Protein AF-A0A6V7LQE8-F1 (afdb_monomer_lite)

Secondary structure (DSSP, 8-state):
-EEEEEEEETTTEEEEEEEE---HHHHHHHHHTSHHHHHTT-SEEEEEEETT-S-HHHHHHHHHHHHHHHHHH-TT-EEEEEEE-GGGS-HHHHHHHHHHHHHHHHHHHTTS-EEEEE--TTSGGG-

InterPro domains:
  IPR006762 Gtr1/RagA G protein [PF04670] (1-127)
  IPR006762 Gtr1/RagA G protein [PTHR11259] (1-127)
  IPR027417 P-loop containing nucleoside triphosphate hydrolase [G3DSA:3.40.50.300] (1-127)
  IPR027417 P-loop containing nucleoside triphosphate hydrolase [SSF52540] (6-125)

Radius of gyration: 15.18 Å; chains: 1; bounding box: 39×36×33 Å

Foldseek 3Di:
DWDWDWDDDPNPDTDTDTDQDPDPVSLVCCLPVCLQVPQAPAQEDEAEDELPDPPVVVSLVSVLSSLVSNCVHPVNHAYEYEHEPLVVPDPVCSVVSQVVVQVVVCVSNPPHGYDYFYDYPVDPRVD

Structure (mmCIF, N/CA/C/O backbone):
data_AF-A0A6V7LQE8-F1
#
_entry.id   AF-A0A6V7LQE8-F1
#
loop_
_atom_site.group_PDB
_atom_site.id
_atom_site.type_symbol
_atom_site.label_atom_id
_atom_site.label_alt_id
_atom_site.label_comp_id
_atom_site.label_asym_id
_atom_site.label_entity_id
_atom_site.label_seq_id
_atom_site.pdbx_PDB_ins_code
_atom_site.Cartn_x
_atom_site.Cartn_y
_atom_site.Cartn_z
_atom_site.occupancy
_atom_site.B_iso_or_equiv
_atom_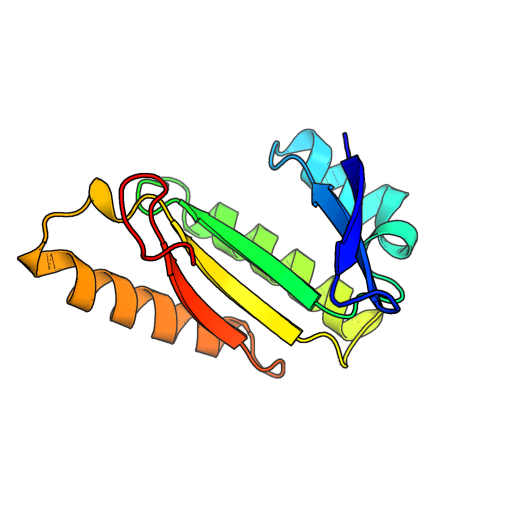site.auth_seq_id
_atom_site.auth_comp_id
_atom_site.auth_asym_id
_atom_site.auth_atom_id
_atom_site.pdbx_PDB_model_num
ATOM 1 N N . ASP A 1 1 ? 13.596 -9.424 5.097 1.00 61.34 1 ASP A N 1
ATOM 2 C CA . ASP A 1 1 ? 13.571 -10.766 4.497 1.00 61.34 1 ASP A CA 1
ATOM 3 C C . ASP A 1 1 ? 12.280 -10.827 3.705 1.00 61.34 1 ASP A C 1
ATOM 5 O O . ASP A 1 1 ? 11.298 -10.277 4.200 1.00 61.34 1 ASP A O 1
ATOM 9 N N . VAL A 1 2 ? 12.308 -11.335 2.474 1.00 74.94 2 VAL A N 1
ATOM 10 C CA . VAL A 1 2 ? 11.117 -11.385 1.609 1.00 74.94 2 VAL A CA 1
ATOM 11 C C . VAL A 1 2 ? 10.700 -12.839 1.492 1.00 74.94 2 VAL A C 1
ATOM 13 O O . VAL A 1 2 ? 11.460 -13.658 0.975 1.00 74.94 2 VAL A O 1
ATOM 16 N N . GLU A 1 3 ? 9.509 -13.166 1.982 1.00 80.88 3 GLU A N 1
ATOM 17 C CA . GLU A 1 3 ? 8.965 -14.512 1.844 1.00 80.88 3 GLU A CA 1
ATOM 18 C C . GLU A 1 3 ? 8.197 -14.622 0.522 1.00 80.88 3 GLU A C 1
ATOM 20 O O . GLU A 1 3 ? 7.341 -13.797 0.200 1.00 80.88 3 GLU A O 1
ATOM 25 N N . HIS A 1 4 ? 8.515 -15.650 -0.265 1.00 81.38 4 HIS A N 1
ATOM 26 C CA . HIS A 1 4 ? 7.880 -15.893 -1.556 1.00 81.38 4 HIS A CA 1
ATOM 27 C C . HIS A 1 4 ? 6.902 -17.059 -1.460 1.00 81.38 4 HIS A C 1
ATOM 29 O O . HIS A 1 4 ? 7.282 -18.177 -1.111 1.00 81.38 4 HIS A O 1
ATOM 35 N N . SER A 1 5 ? 5.655 -16.813 -1.849 1.00 82.44 5 SER A N 1
ATOM 36 C CA . SER A 1 5 ? 4.603 -17.826 -1.899 1.00 82.44 5 SER A CA 1
ATOM 37 C C . SER A 1 5 ? 4.015 -17.945 -3.302 1.00 82.44 5 SER A C 1
ATOM 39 O O . SER A 1 5 ? 3.725 -16.949 -3.961 1.00 82.44 5 SER A O 1
ATOM 41 N N . HIS A 1 6 ? 3.801 -19.182 -3.758 1.00 81.94 6 HIS A N 1
ATOM 42 C CA . HIS A 1 6 ? 3.179 -19.479 -5.049 1.00 81.94 6 HIS A CA 1
ATOM 43 C C . HIS A 1 6 ? 1.831 -20.162 -4.836 1.00 81.94 6 HIS A C 1
ATOM 45 O O . HIS A 1 6 ? 1.771 -21.323 -4.426 1.00 81.94 6 HIS A O 1
ATOM 51 N N . VAL A 1 7 ? 0.743 -19.465 -5.158 1.00 83.50 7 VAL A N 1
ATOM 52 C CA . VAL A 1 7 ? -0.619 -19.977 -4.979 1.00 83.50 7 VAL A CA 1
ATOM 53 C C . VAL A 1 7 ? -1.276 -20.159 -6.340 1.00 83.50 7 VAL A C 1
ATOM 55 O O . VAL A 1 7 ? -1.378 -19.222 -7.127 1.00 83.50 7 VAL A O 1
ATOM 58 N N . ARG A 1 8 ? -1.740 -21.376 -6.640 1.00 83.38 8 ARG A N 1
ATOM 59 C CA . ARG A 1 8 ? -2.552 -21.625 -7.839 1.00 83.38 8 ARG A CA 1
ATOM 60 C C . ARG A 1 8 ? -4.000 -21.252 -7.557 1.00 83.38 8 ARG A C 1
ATOM 62 O O . ARG A 1 8 ? -4.629 -21.845 -6.686 1.00 83.38 8 ARG A O 1
ATOM 69 N N . PHE A 1 9 ? -4.530 -20.319 -8.334 1.00 80.69 9 PHE A N 1
ATOM 70 C CA . PHE A 1 9 ? -5.906 -19.854 -8.259 1.00 80.69 9 PHE A CA 1
ATOM 71 C C . PHE A 1 9 ? -6.631 -20.162 -9.574 1.00 80.69 9 PHE A C 1
ATOM 73 O O . PHE A 1 9 ? -6.058 -20.038 -10.654 1.00 80.69 9 PHE A O 1
ATOM 80 N N . LEU A 1 10 ? -7.877 -20.640 -9.497 1.00 81.19 10 LEU A N 1
ATOM 81 C CA . LEU A 1 10 ? -8.714 -20.985 -10.663 1.00 81.19 10 LEU A CA 1
ATOM 82 C C . LEU A 1 10 ? -8.025 -21.876 -11.729 1.00 81.19 10 LEU A C 1
ATOM 84 O O . LEU A 1 10 ? -8.349 -21.829 -12.912 1.00 81.19 10 LEU A O 1
ATOM 88 N N . GLY A 1 11 ? -7.081 -22.723 -11.307 1.00 79.81 11 GLY A N 1
ATOM 89 C CA . GLY A 1 11 ? -6.437 -23.755 -12.127 1.00 79.81 11 GLY A CA 1
ATOM 90 C C . GLY A 1 11 ? -5.293 -23.276 -13.027 1.00 79.81 11 GLY A C 1
ATOM 91 O O . GLY A 1 11 ? -4.282 -23.973 -13.115 1.00 79.81 11 GLY A O 1
ATOM 92 N N . ASN A 1 12 ? -5.418 -22.112 -13.668 1.00 83.56 12 ASN A N 1
ATOM 93 C CA . ASN A 1 12 ? -4.419 -21.589 -14.610 1.00 83.56 12 ASN A CA 1
ATOM 94 C C . ASN A 1 12 ? -3.776 -20.255 -14.193 1.00 83.56 12 ASN A C 1
ATOM 96 O O . ASN A 1 12 ? -2.813 -19.847 -14.840 1.00 83.56 12 ASN A O 1
ATOM 100 N N . LEU A 1 13 ? -4.254 -19.601 -13.129 1.00 77.56 13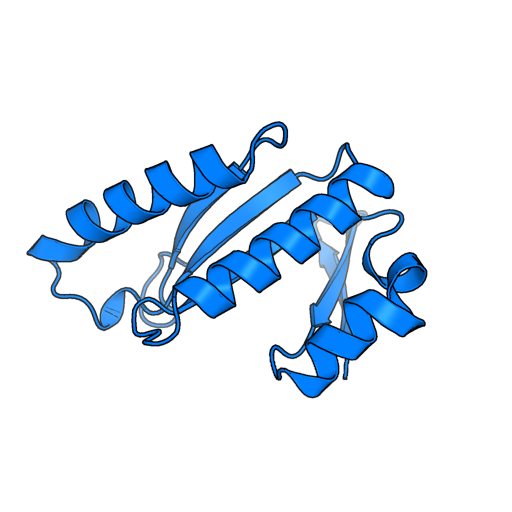 LEU A N 1
ATOM 101 C CA . LEU A 1 13 ? -3.619 -18.408 -12.574 1.00 77.56 13 LEU A CA 1
ATOM 102 C C . LEU A 1 13 ? -2.650 -18.813 -11.461 1.00 77.56 13 LEU A C 1
ATOM 104 O O . LEU A 1 13 ? -2.995 -19.577 -10.560 1.00 77.56 13 LEU A O 1
ATOM 108 N N . VAL A 1 14 ? -1.425 -18.299 -11.518 1.00 83.25 14 VAL A N 1
ATOM 109 C CA . VAL A 1 14 ? -0.444 -18.434 -10.438 1.00 83.25 14 VAL A CA 1
ATOM 110 C C . VAL A 1 14 ? -0.248 -17.059 -9.825 1.00 83.25 14 VAL A C 1
ATOM 112 O O . VAL A 1 14 ? 0.190 -16.136 -10.505 1.00 83.25 14 VAL A O 1
ATOM 115 N N . LEU A 1 15 ? -0.581 -16.934 -8.547 1.00 83.25 15 LEU A N 1
ATOM 116 C CA . LEU A 1 15 ? -0.315 -15.750 -7.749 1.00 83.25 15 LEU A CA 1
ATOM 117 C C . LEU A 1 15 ? 1.056 -15.914 -7.099 1.00 83.25 15 LEU A C 1
ATOM 119 O O . LEU A 1 15 ? 1.285 -16.868 -6.351 1.00 83.25 15 LEU A O 1
ATOM 123 N N . ASN A 1 16 ? 1.959 -14.991 -7.414 1.00 85.75 16 ASN A N 1
ATOM 124 C CA . ASN A 1 16 ? 3.272 -14.897 -6.791 1.00 85.75 16 ASN A CA 1
ATOM 125 C C . ASN A 1 16 ? 3.186 -13.822 -5.712 1.00 85.75 16 ASN A C 1
ATOM 127 O O . ASN A 1 16 ? 3.191 -12.634 -6.024 1.00 85.75 16 ASN A O 1
ATOM 131 N N . LEU A 1 17 ? 3.056 -14.245 -4.461 1.00 85.75 17 LEU A N 1
ATOM 132 C CA . LEU A 1 17 ? 2.934 -13.349 -3.322 1.00 85.75 17 LEU A CA 1
ATOM 133 C C . LEU A 1 17 ? 4.322 -13.093 -2.738 1.00 85.75 17 LEU A C 1
ATOM 135 O O . LEU A 1 17 ? 5.090 -14.032 -2.518 1.00 85.75 17 LEU A O 1
ATOM 139 N N . TRP A 1 18 ? 4.635 -11.815 -2.547 1.00 88.12 18 TRP A N 1
ATOM 140 C CA . TRP A 1 18 ? 5.875 -11.338 -1.949 1.00 88.12 18 TRP A CA 1
ATOM 141 C C . TRP A 1 18 ? 5.517 -10.693 -0.616 1.00 88.12 18 TRP A C 1
ATOM 143 O O . TRP A 1 18 ? 4.968 -9.592 -0.594 1.00 88.12 18 TRP A O 1
ATOM 153 N N . ASP A 1 19 ? 5.770 -11.405 0.477 1.00 87.31 19 ASP A N 1
ATOM 154 C CA . ASP A 1 19 ? 5.577 -10.868 1.818 1.00 87.31 19 ASP A CA 1
ATOM 155 C C . ASP A 1 19 ? 6.853 -10.136 2.240 1.00 87.31 19 ASP A C 1
ATOM 157 O O . ASP A 1 19 ? 7.903 -10.733 2.504 1.00 87.31 19 ASP A O 1
ATOM 161 N N . CYS A 1 20 ? 6.772 -8.810 2.210 1.00 86.75 20 CYS A N 1
ATOM 162 C CA . CYS A 1 20 ? 7.873 -7.914 2.512 1.00 86.75 20 CYS A CA 1
ATOM 163 C C . CYS A 1 20 ? 7.799 -7.505 3.985 1.00 86.75 20 CYS A C 1
ATOM 165 O O . CYS A 1 20 ? 7.008 -6.638 4.355 1.00 86.75 20 CYS A O 1
ATOM 167 N N . GLY A 1 21 ? 8.672 -8.066 4.827 1.00 84.00 21 GLY A N 1
ATOM 168 C CA . GLY A 1 21 ? 8.698 -7.713 6.249 1.00 84.00 21 GLY A CA 1
ATOM 169 C C . GLY A 1 21 ? 8.893 -6.206 6.479 1.00 84.00 21 GLY A C 1
ATOM 170 O O . GLY A 1 21 ? 9.838 -5.622 5.950 1.00 84.00 21 GLY A O 1
ATOM 171 N N . GLY A 1 22 ? 8.032 -5.593 7.297 1.00 81.25 22 GLY A N 1
ATOM 172 C CA . GLY A 1 22 ? 7.942 -4.134 7.480 1.00 81.25 22 GLY A CA 1
ATOM 173 C C . GLY A 1 22 ? 8.927 -3.498 8.470 1.00 81.25 22 GLY A C 1
ATOM 174 O O . GLY A 1 22 ? 8.714 -2.366 8.893 1.00 81.25 22 GLY A O 1
ATOM 175 N N . GLN A 1 23 ? 9.988 -4.196 8.892 1.00 81.56 23 GLN A N 1
ATOM 176 C CA . GLN A 1 23 ? 11.001 -3.570 9.754 1.00 81.56 23 GLN A CA 1
ATOM 177 C C . GLN A 1 23 ? 11.807 -2.537 8.955 1.00 81.56 23 GLN A C 1
ATOM 179 O O . GLN A 1 23 ? 12.162 -2.781 7.804 1.00 81.56 23 GLN A O 1
ATOM 184 N N . GLU A 1 24 ? 12.161 -1.418 9.585 1.00 81.75 24 GLU A N 1
ATOM 185 C CA . GLU A 1 24 ? 12.858 -0.281 8.957 1.00 81.75 24 GLU A CA 1
ATOM 186 C C . GLU A 1 24 ? 14.116 -0.688 8.175 1.00 81.75 24 GLU A C 1
ATOM 188 O O . GLU A 1 24 ? 14.261 -0.333 7.007 1.00 81.75 24 GLU A O 1
ATOM 193 N N . ALA A 1 25 ? 14.966 -1.541 8.756 1.00 80.94 25 ALA A N 1
ATOM 194 C CA . ALA A 1 25 ? 16.165 -2.039 8.082 1.00 80.94 25 ALA A CA 1
ATOM 195 C C . ALA A 1 25 ? 15.859 -2.848 6.804 1.00 80.94 25 ALA A C 1
ATOM 197 O O . ALA A 1 25 ? 16.675 -2.897 5.884 1.00 80.94 25 ALA A O 1
ATOM 198 N N . PHE A 1 26 ? 14.700 -3.507 6.722 1.00 84.00 26 PHE A N 1
ATOM 199 C CA . PHE A 1 26 ? 14.283 -4.201 5.504 1.00 84.00 26 PHE A CA 1
ATOM 200 C C . PHE A 1 26 ? 13.706 -3.231 4.476 1.00 84.00 26 PHE A C 1
ATOM 202 O O . PHE A 1 26 ? 14.076 -3.322 3.308 1.00 84.00 26 PHE A O 1
ATOM 209 N N . MET A 1 27 ? 12.898 -2.264 4.915 1.00 83.50 27 MET A N 1
ATOM 210 C CA . MET A 1 27 ? 12.343 -1.223 4.048 1.00 83.50 27 MET A CA 1
ATOM 211 C C . MET A 1 27 ? 13.442 -0.440 3.321 1.00 83.50 27 MET A C 1
ATOM 213 O O . MET A 1 27 ? 13.389 -0.288 2.102 1.00 83.50 27 MET A O 1
ATOM 217 N N . GLU A 1 28 ? 14.496 -0.027 4.028 1.00 83.81 28 GLU A N 1
ATOM 218 C CA . GLU A 1 28 ? 15.645 0.648 3.408 1.00 83.81 28 GLU A CA 1
ATOM 219 C C . GLU A 1 28 ? 16.315 -0.211 2.326 1.00 83.81 28 GLU A C 1
ATOM 221 O O . GLU A 1 28 ? 16.646 0.279 1.244 1.00 83.81 28 GLU A O 1
ATOM 226 N N . ASN A 1 29 ? 16.468 -1.514 2.577 1.00 83.19 29 ASN A N 1
ATOM 227 C CA . ASN A 1 29 ? 17.032 -2.438 1.596 1.00 83.19 29 ASN A CA 1
ATOM 228 C C . ASN A 1 29 ? 16.137 -2.591 0.359 1.00 83.19 29 ASN A C 1
ATOM 230 O O . ASN A 1 29 ? 16.662 -2.673 -0.756 1.00 83.19 29 ASN A O 1
ATOM 234 N N . TYR A 1 30 ? 14.813 -2.581 0.534 1.00 84.75 30 TYR A N 1
ATOM 235 C CA . TYR A 1 30 ? 13.856 -2.645 -0.571 1.00 84.75 30 TYR A CA 1
ATOM 236 C C . TYR A 1 30 ? 13.961 -1.429 -1.488 1.00 84.75 30 TYR A C 1
ATOM 238 O O . TYR A 1 30 ? 13.919 -1.583 -2.704 1.00 84.75 30 TYR A O 1
ATOM 246 N N . PHE A 1 31 ? 14.164 -0.231 -0.937 1.00 84.00 31 PHE A N 1
ATOM 247 C CA . PHE A 1 31 ? 14.294 0.991 -1.739 1.00 84.00 31 PHE A CA 1
ATOM 248 C C . PHE A 1 31 ? 15.699 1.231 -2.296 1.00 84.00 31 PHE A C 1
ATOM 250 O O . PHE A 1 31 ? 15.841 1.975 -3.270 1.00 84.00 31 PHE A O 1
ATOM 257 N N . ALA A 1 32 ? 16.722 0.612 -1.703 1.00 84.88 32 ALA A N 1
ATOM 258 C CA . ALA A 1 32 ? 18.109 0.753 -2.123 1.00 84.88 32 ALA A CA 1
ATOM 259 C C . ALA A 1 32 ? 18.559 -0.388 -3.046 1.00 84.88 32 ALA A C 1
ATOM 261 O O . ALA A 1 32 ? 18.638 -0.221 -4.260 1.00 84.88 32 ALA A O 1
ATOM 262 N N . SER A 1 33 ? 18.891 -1.547 -2.474 1.00 80.75 33 SER A N 1
ATOM 263 C CA . SER A 1 33 ? 19.591 -2.624 -3.184 1.00 80.75 33 SER A CA 1
ATOM 264 C C . SER A 1 33 ? 18.656 -3.573 -3.932 1.00 80.75 33 SER A C 1
ATOM 266 O O . SER A 1 33 ? 19.077 -4.186 -4.911 1.00 80.75 33 SER A O 1
ATOM 268 N N . GLN A 1 34 ? 17.395 -3.688 -3.505 1.00 82.50 34 GLN A N 1
ATOM 269 C CA . GLN A 1 34 ? 16.416 -4.614 -4.088 1.00 82.50 34 GLN A CA 1
ATOM 270 C C . GLN A 1 34 ? 15.300 -3.926 -4.884 1.00 82.50 34 GLN A C 1
ATOM 272 O O . GLN A 1 34 ? 14.368 -4.600 -5.321 1.00 82.50 34 GLN A O 1
ATOM 277 N N . ARG A 1 35 ? 15.408 -2.613 -5.119 1.00 84.44 35 ARG A N 1
ATOM 278 C CA . ARG A 1 35 ? 14.350 -1.796 -5.734 1.00 84.44 35 ARG A CA 1
ATOM 279 C C . ARG A 1 35 ? 13.850 -2.381 -7.052 1.00 84.44 35 ARG A C 1
ATOM 281 O O . ARG A 1 35 ? 12.658 -2.629 -7.206 1.00 84.44 35 ARG A O 1
ATOM 288 N N . ASP A 1 36 ? 14.762 -2.685 -7.966 1.00 83.25 36 ASP A N 1
ATOM 289 C CA . ASP A 1 36 ? 14.398 -3.231 -9.277 1.00 83.25 36 ASP A CA 1
ATOM 290 C C . ASP A 1 36 ? 13.813 -4.645 -9.190 1.00 83.25 36 ASP A C 1
ATOM 292 O O . ASP A 1 36 ? 13.031 -5.036 -10.049 1.00 83.25 36 ASP A O 1
ATOM 296 N N . ASN A 1 37 ? 14.191 -5.428 -8.176 1.00 85.31 37 ASN A N 1
ATOM 297 C CA . ASN A 1 37 ? 13.685 -6.788 -8.009 1.00 85.31 37 ASN A CA 1
ATOM 298 C C . ASN A 1 37 ? 12.265 -6.795 -7.429 1.00 85.31 37 ASN A C 1
ATOM 300 O O . ASN A 1 37 ? 11.455 -7.630 -7.810 1.00 85.31 37 ASN A O 1
ATOM 304 N N . ILE A 1 38 ? 11.970 -5.863 -6.520 1.00 88.75 38 ILE A N 1
ATOM 305 C CA . ILE A 1 38 ? 10.686 -5.797 -5.814 1.00 88.75 38 ILE A CA 1
ATOM 306 C C . ILE A 1 38 ? 9.628 -5.059 -6.633 1.00 88.75 38 ILE A C 1
ATOM 308 O O . ILE A 1 38 ? 8.485 -5.495 -6.684 1.00 88.75 38 ILE A O 1
ATOM 312 N N . PHE A 1 39 ? 9.986 -3.943 -7.273 1.00 92.50 39 PHE A N 1
ATOM 313 C CA . PHE A 1 39 ? 8.997 -3.038 -7.870 1.00 92.50 39 PHE A CA 1
ATOM 314 C C . PHE A 1 39 ? 8.776 -3.245 -9.373 1.00 92.50 39 PHE A C 1
ATOM 316 O O . PHE A 1 39 ? 7.961 -2.545 -9.977 1.00 92.50 39 PHE A O 1
ATOM 323 N N . ARG A 1 40 ? 9.470 -4.202 -9.999 1.00 92.25 40 ARG A N 1
ATOM 324 C CA . ARG A 1 40 ? 9.344 -4.501 -11.431 1.00 92.25 40 ARG A CA 1
ATOM 325 C C . ARG A 1 40 ? 8.361 -5.639 -11.691 1.00 92.25 40 ARG A C 1
ATOM 327 O O . ARG A 1 40 ? 8.403 -6.659 -11.014 1.00 92.25 40 ARG A O 1
ATOM 334 N N . ASN A 1 41 ? 7.558 -5.499 -12.749 1.00 92.88 41 ASN A N 1
ATOM 335 C CA . ASN A 1 41 ? 6.520 -6.463 -13.142 1.00 92.88 41 ASN A CA 1
ATOM 336 C C . ASN A 1 41 ? 5.513 -6.736 -12.007 1.00 92.88 41 ASN A C 1
ATOM 338 O O . ASN A 1 41 ? 5.066 -7.868 -11.818 1.00 92.88 41 ASN A O 1
ATOM 342 N N . VAL A 1 42 ? 5.193 -5.701 -11.229 1.00 94.75 42 VAL A N 1
ATOM 343 C CA . VAL A 1 42 ? 4.189 -5.775 -10.168 1.00 94.75 42 VAL A CA 1
ATOM 344 C C . VAL A 1 42 ? 2.817 -5.542 -10.787 1.00 94.75 42 VAL A C 1
ATOM 346 O O . VAL A 1 42 ? 2.570 -4.499 -11.379 1.00 94.75 42 VAL A O 1
ATOM 349 N N . GLU A 1 43 ? 1.914 -6.505 -10.623 1.00 94.56 43 GLU A N 1
ATOM 350 C CA . GLU A 1 43 ? 0.513 -6.378 -11.054 1.00 94.56 43 GLU A CA 1
ATOM 351 C C . GLU A 1 43 ? -0.354 -5.716 -9.976 1.00 94.56 43 GLU A C 1
ATOM 353 O O . GLU A 1 43 ? -1.300 -4.982 -10.264 1.00 94.56 43 GLU A O 1
ATOM 358 N N . VAL A 1 44 ? -0.043 -5.996 -8.708 1.00 94.69 44 VAL A N 1
ATOM 359 C CA . VAL A 1 44 ? -0.827 -5.556 -7.556 1.00 94.69 44 VAL A CA 1
ATOM 360 C C . VAL A 1 44 ? 0.107 -5.219 -6.397 1.00 94.69 44 VAL A C 1
ATOM 362 O O . VAL A 1 44 ? 0.933 -6.046 -6.015 1.00 94.69 44 VAL A O 1
ATOM 365 N N . LEU A 1 45 ? -0.065 -4.035 -5.810 1.00 96.00 45 LEU A N 1
ATOM 366 C CA . LEU A 1 45 ? 0.495 -3.675 -4.510 1.00 96.00 45 LEU A CA 1
ATOM 367 C C . LEU A 1 45 ? -0.621 -3.727 -3.465 1.00 96.00 45 LEU A C 1
ATOM 369 O O . LEU A 1 45 ? -1.621 -3.024 -3.598 1.00 96.00 45 LEU A O 1
ATOM 373 N N .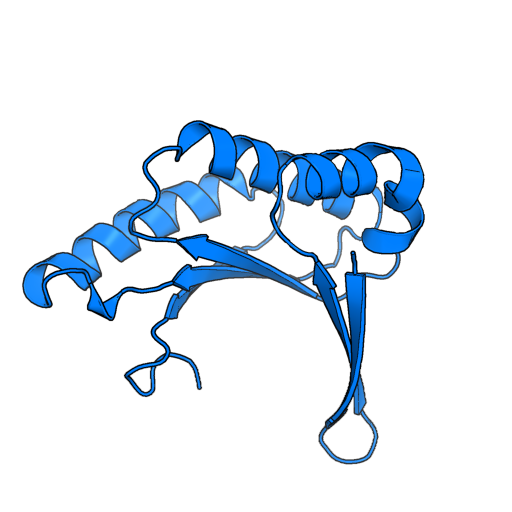 ILE A 1 46 ? -0.427 -4.519 -2.412 1.00 95.94 46 ILE A N 1
ATOM 374 C CA . ILE A 1 46 ? -1.278 -4.502 -1.219 1.00 95.94 46 ILE A CA 1
ATOM 375 C C . ILE A 1 46 ? -0.451 -3.900 -0.087 1.00 95.94 46 ILE A C 1
ATOM 377 O O . ILE A 1 46 ? 0.553 -4.485 0.312 1.00 95.94 46 ILE A O 1
ATOM 381 N N . TYR A 1 47 ? -0.853 -2.735 0.415 1.00 95.75 47 TYR A N 1
ATOM 382 C CA . TYR A 1 47 ? -0.191 -2.079 1.540 1.00 95.75 47 TYR A CA 1
ATOM 383 C C . TYR A 1 47 ? -1.087 -2.121 2.775 1.00 95.75 47 TYR A C 1
ATOM 385 O O . TYR A 1 47 ? -2.264 -1.768 2.711 1.00 95.75 47 TYR A O 1
ATOM 393 N N . VAL A 1 48 ? -0.535 -2.553 3.905 1.00 94.94 48 VAL A N 1
ATOM 394 C CA . VAL A 1 48 ? -1.282 -2.731 5.153 1.00 94.94 48 VAL A CA 1
ATOM 395 C C . VAL A 1 48 ? -0.912 -1.620 6.128 1.00 94.94 48 VAL A C 1
ATOM 397 O O . VAL A 1 48 ? 0.253 -1.462 6.479 1.00 94.94 48 VAL A O 1
ATOM 400 N N . PHE A 1 49 ? -1.911 -0.866 6.574 1.00 94.88 49 PHE A N 1
ATOM 401 C CA . PHE A 1 49 ? -1.787 0.156 7.607 1.00 94.88 49 PHE A CA 1
ATOM 402 C C . PHE A 1 49 ? -2.354 -0.368 8.918 1.00 94.88 49 PHE A C 1
ATOM 404 O O . PHE A 1 49 ? -3.493 -0.826 8.962 1.00 94.88 49 PHE A O 1
ATOM 411 N N . ASP A 1 50 ? -1.583 -0.271 9.995 1.00 93.38 50 ASP A N 1
ATOM 412 C CA . ASP A 1 50 ? -2.068 -0.578 11.338 1.00 93.38 50 ASP A CA 1
ATOM 413 C C . ASP A 1 50 ? -2.847 0.622 11.897 1.00 93.38 50 ASP A C 1
ATOM 415 O O . ASP A 1 50 ? -2.303 1.724 12.003 1.00 93.38 50 ASP A O 1
ATOM 419 N N . VAL A 1 51 ? -4.119 0.427 12.263 1.00 92.56 51 VAL A N 1
ATOM 420 C CA . VAL A 1 51 ? -4.956 1.506 12.812 1.00 92.56 51 VAL A CA 1
ATOM 421 C C . VAL A 1 51 ? -4.441 2.045 14.152 1.00 92.56 51 VAL A C 1
ATOM 423 O O . VAL A 1 51 ? -4.697 3.202 14.482 1.00 92.56 51 VAL A O 1
ATOM 426 N N . GLU A 1 52 ? -3.681 1.246 14.907 1.00 92.00 52 GLU A N 1
ATOM 427 C CA . GLU A 1 52 ? -3.068 1.664 16.172 1.00 92.00 52 GLU A CA 1
ATOM 428 C C . GLU A 1 52 ? -1.685 2.307 15.999 1.00 92.00 52 GLU A C 1
ATOM 430 O O . GLU A 1 52 ? -1.049 2.676 16.996 1.00 92.00 52 GLU A O 1
ATOM 435 N N . SER A 1 53 ? -1.194 2.443 14.760 1.00 90.56 53 SER A N 1
ATOM 436 C CA . SER A 1 53 ? 0.124 3.024 14.522 1.00 90.56 53 SER A CA 1
ATOM 437 C C . SER A 1 53 ? 0.226 4.425 15.124 1.00 90.56 53 SER A C 1
ATOM 439 O O . SER A 1 53 ? -0.600 5.311 14.892 1.00 90.56 53 SER A O 1
ATOM 441 N N . ARG A 1 54 ? 1.286 4.623 15.912 1.00 89.19 54 ARG A N 1
ATOM 442 C CA . ARG A 1 54 ? 1.630 5.913 16.526 1.00 89.19 54 ARG A CA 1
ATOM 443 C C . ARG A 1 54 ? 2.579 6.732 15.656 1.00 89.19 54 ARG A C 1
ATOM 445 O O . ARG A 1 54 ? 2.773 7.911 15.933 1.00 89.19 54 ARG A O 1
ATOM 452 N N . GLU A 1 55 ? 3.158 6.122 14.623 1.00 90.56 55 GLU A N 1
ATOM 453 C CA . GLU A 1 55 ? 4.160 6.721 13.735 1.00 90.56 55 GLU A CA 1
ATOM 454 C C . GLU A 1 55 ? 3.578 6.969 12.334 1.00 90.56 55 GLU A C 1
ATOM 456 O O . GLU A 1 55 ? 4.193 6.659 11.319 1.00 90.56 55 GLU A O 1
ATOM 461 N N . LEU A 1 56 ? 2.379 7.556 12.275 1.00 87.06 56 LEU A N 1
ATOM 462 C CA . LEU A 1 56 ? 1.620 7.740 11.031 1.00 87.06 56 LEU A CA 1
ATOM 463 C C . LEU A 1 56 ? 2.412 8.463 9.935 1.00 87.06 56 LEU A C 1
ATOM 465 O O . LEU A 1 56 ? 2.351 8.070 8.775 1.00 87.06 56 LEU A O 1
ATOM 469 N N . ASP A 1 57 ? 3.181 9.493 10.292 1.00 89.19 57 ASP A N 1
ATOM 470 C CA . ASP A 1 57 ? 4.001 10.234 9.327 1.00 89.19 57 ASP A CA 1
ATOM 471 C C . ASP A 1 57 ? 5.080 9.344 8.690 1.00 89.19 57 ASP A C 1
ATOM 473 O O . ASP A 1 57 ? 5.375 9.464 7.499 1.00 89.19 57 ASP A O 1
ATOM 477 N N . LYS A 1 58 ? 5.645 8.414 9.470 1.00 90.50 58 LYS A N 1
ATOM 478 C CA . LYS A 1 58 ? 6.651 7.457 9.002 1.00 90.50 58 LYS A CA 1
ATOM 479 C C . LYS A 1 58 ? 6.020 6.428 8.066 1.00 90.50 58 LYS A C 1
ATOM 481 O O . LYS A 1 58 ? 6.551 6.185 6.983 1.00 90.50 58 LYS A O 1
ATOM 486 N N . ASP A 1 59 ? 4.862 5.891 8.443 1.00 90.62 59 ASP A N 1
ATOM 487 C CA . ASP A 1 59 ? 4.108 4.945 7.613 1.00 90.62 59 ASP A CA 1
ATOM 488 C C . ASP A 1 59 ? 3.727 5.568 6.267 1.00 90.62 59 ASP A C 1
ATOM 490 O O . ASP A 1 59 ? 3.880 4.938 5.218 1.00 90.62 59 ASP A O 1
ATOM 494 N N . MET A 1 60 ? 3.297 6.832 6.283 1.00 91.62 60 MET A N 1
ATOM 495 C CA . MET A 1 60 ? 2.981 7.583 5.071 1.00 91.62 60 MET A CA 1
ATOM 496 C C . MET A 1 60 ? 4.210 7.818 4.196 1.00 91.62 60 MET A C 1
ATOM 498 O O . MET A 1 60 ? 4.120 7.690 2.975 1.00 91.62 60 MET A O 1
ATOM 502 N N . HIS A 1 61 ? 5.366 8.112 4.791 1.00 92.19 61 HIS A N 1
ATOM 503 C CA . HIS A 1 61 ? 6.603 8.295 4.037 1.00 92.19 61 HIS A CA 1
ATOM 504 C C . HIS A 1 61 ? 7.050 7.006 3.331 1.00 92.19 61 HIS A C 1
ATOM 506 O O . HIS A 1 61 ? 7.426 7.029 2.154 1.00 92.19 61 HIS A O 1
ATOM 512 N N . TYR A 1 62 ? 6.962 5.863 4.015 1.00 92.25 62 TYR A N 1
ATOM 513 C CA . TYR A 1 62 ? 7.246 4.570 3.396 1.00 92.25 62 TYR A CA 1
ATOM 514 C C . TYR A 1 62 ? 6.245 4.219 2.303 1.00 92.25 62 TYR A C 1
ATOM 516 O O . TYR A 1 62 ? 6.647 3.774 1.227 1.00 92.25 62 TYR A O 1
ATOM 524 N N . TYR A 1 63 ? 4.959 4.470 2.543 1.00 94.81 63 TYR A N 1
ATOM 525 C CA . TYR A 1 63 ? 3.923 4.252 1.546 1.00 94.81 63 TYR A CA 1
ATOM 526 C C . TYR A 1 63 ? 4.177 5.068 0.273 1.00 94.81 63 TYR A C 1
ATOM 528 O O . TYR A 1 63 ? 4.184 4.512 -0.825 1.00 94.81 63 TYR A O 1
ATOM 536 N N . GLN A 1 64 ? 4.479 6.363 0.404 1.00 94.12 64 GLN A N 1
ATOM 537 C CA . GLN A 1 64 ? 4.846 7.213 -0.732 1.00 94.12 64 GLN A CA 1
ATOM 538 C C . GLN A 1 64 ? 6.090 6.699 -1.462 1.00 94.12 64 GLN A C 1
ATOM 540 O O . GLN A 1 64 ? 6.096 6.645 -2.689 1.00 94.12 64 GLN A O 1
ATOM 545 N N . SER A 1 65 ? 7.107 6.247 -0.727 1.00 93.00 65 SER A N 1
ATOM 546 C CA . SER A 1 65 ? 8.318 5.670 -1.325 1.00 93.00 65 SER A CA 1
ATOM 547 C C . SER A 1 65 ? 8.007 4.413 -2.154 1.00 93.00 65 SER A C 1
ATOM 549 O O . SER A 1 65 ? 8.550 4.240 -3.248 1.00 93.00 65 SER A O 1
ATOM 551 N N . CYS A 1 66 ? 7.087 3.560 -1.682 1.00 94.12 66 CYS A N 1
ATOM 552 C CA . CYS A 1 66 ? 6.572 2.423 -2.453 1.00 94.12 66 CYS A CA 1
ATOM 553 C C . CYS A 1 66 ? 5.837 2.880 -3.715 1.00 94.12 66 CYS A C 1
ATOM 555 O O . CYS A 1 66 ? 6.092 2.344 -4.792 1.00 94.12 66 CYS A O 1
ATOM 557 N N . LEU A 1 67 ? 4.951 3.873 -3.605 1.00 94.75 67 LEU A N 1
ATOM 558 C CA . LEU A 1 67 ? 4.201 4.392 -4.748 1.00 94.75 67 LEU A CA 1
ATOM 559 C C . LEU A 1 67 ? 5.113 5.002 -5.812 1.00 94.75 67 LEU A C 1
ATOM 561 O O . LEU A 1 67 ? 4.913 4.749 -6.995 1.00 94.75 67 LEU A O 1
ATOM 565 N N . GLU A 1 68 ? 6.136 5.758 -5.417 1.00 93.50 68 GLU A N 1
ATOM 566 C CA . GLU A 1 68 ? 7.120 6.315 -6.348 1.00 93.50 68 GLU A CA 1
ATOM 567 C C . GLU A 1 68 ? 7.895 5.216 -7.078 1.00 93.50 68 GLU A C 1
ATOM 569 O O . GLU A 1 68 ? 8.106 5.293 -8.292 1.00 93.50 68 GLU A O 1
ATOM 574 N N . ALA A 1 69 ? 8.308 4.171 -6.357 1.00 93.50 69 ALA A N 1
ATOM 575 C CA . ALA A 1 69 ? 8.992 3.034 -6.953 1.00 93.50 69 ALA A CA 1
ATOM 576 C C . ALA A 1 69 ? 8.077 2.250 -7.911 1.00 93.50 69 ALA A C 1
ATOM 578 O O . ALA A 1 69 ? 8.525 1.885 -9.001 1.00 93.50 69 ALA A O 1
ATOM 579 N N . ILE A 1 70 ? 6.803 2.052 -7.556 1.00 94.94 70 ILE A N 1
ATOM 580 C CA . ILE A 1 70 ? 5.794 1.437 -8.429 1.00 94.94 70 ILE A CA 1
ATOM 581 C C . ILE A 1 70 ? 5.533 2.299 -9.661 1.00 94.94 70 ILE A C 1
ATOM 583 O O . ILE A 1 70 ? 5.588 1.787 -10.771 1.00 94.94 70 ILE A O 1
ATOM 587 N N . LEU A 1 71 ? 5.330 3.606 -9.511 1.00 94.06 71 LEU A N 1
ATOM 588 C CA . LEU A 1 71 ? 5.048 4.501 -10.633 1.00 94.06 71 LEU A CA 1
ATOM 589 C C . LEU A 1 71 ? 6.180 4.496 -11.674 1.00 94.06 71 LEU A C 1
ATOM 591 O O . LEU A 1 71 ? 5.927 4.611 -12.871 1.00 94.06 71 LEU A O 1
ATOM 595 N N . GLN A 1 72 ? 7.428 4.340 -11.226 1.00 93.06 72 GLN A N 1
ATOM 596 C CA . GLN A 1 72 ? 8.597 4.272 -12.105 1.00 93.06 72 GLN A CA 1
ATOM 597 C C . GLN A 1 72 ? 8.757 2.917 -12.808 1.00 93.06 72 GLN A C 1
ATOM 599 O O . GLN A 1 72 ? 9.232 2.882 -13.942 1.00 93.06 72 GLN A O 1
ATOM 604 N N . ASN A 1 73 ? 8.404 1.811 -12.145 1.00 93.56 73 ASN A N 1
ATOM 605 C CA . ASN A 1 73 ? 8.758 0.461 -12.602 1.00 93.56 73 ASN A CA 1
ATOM 606 C C . ASN A 1 73 ? 7.567 -0.375 -13.093 1.00 93.56 73 ASN A C 1
ATOM 608 O O . ASN A 1 73 ? 7.750 -1.250 -13.938 1.00 93.56 73 ASN A O 1
ATOM 612 N N . SER A 1 74 ? 6.372 -0.113 -12.567 1.00 95.31 74 SER A N 1
ATOM 613 C CA . SER A 1 74 ? 5.120 -0.835 -12.821 1.00 95.31 74 SER A CA 1
ATOM 614 C C . SER A 1 74 ? 3.909 0.122 -12.736 1.00 95.31 74 SER A C 1
ATOM 616 O O . SER A 1 74 ? 3.061 -0.033 -11.859 1.00 95.31 74 SER A O 1
ATOM 618 N N . PRO A 1 75 ? 3.794 1.134 -13.620 1.00 94.00 75 PRO A N 1
ATOM 619 C CA . PRO A 1 75 ? 2.758 2.174 -13.528 1.00 94.00 75 PRO A CA 1
ATOM 620 C C . PRO A 1 75 ? 1.318 1.662 -13.704 1.00 94.00 75 PRO A C 1
ATOM 622 O O . PRO A 1 75 ? 0.378 2.365 -13.348 1.00 94.00 75 PRO A O 1
ATOM 625 N N . GLU A 1 76 ? 1.139 0.462 -14.259 1.00 93.75 76 GLU A N 1
ATOM 626 C CA . GLU A 1 76 ? -0.170 -0.184 -14.436 1.00 93.75 76 GLU A CA 1
ATOM 627 C C . GLU A 1 76 ? -0.593 -1.029 -13.219 1.00 93.75 76 GLU A C 1
ATOM 629 O O . GLU A 1 76 ? -1.678 -1.613 -13.222 1.00 93.75 76 GLU A O 1
ATOM 634 N N . ALA A 1 77 ? 0.242 -1.096 -12.174 1.00 95.50 77 ALA A N 1
ATOM 635 C CA . ALA A 1 77 ? -0.057 -1.856 -10.968 1.00 95.50 77 ALA A CA 1
ATOM 636 C C . ALA A 1 77 ? -1.302 -1.312 -10.253 1.00 95.50 77 ALA A C 1
ATOM 638 O O . ALA A 1 77 ? -1.463 -0.103 -10.065 1.00 95.50 77 ALA A O 1
ATOM 639 N N . LYS A 1 78 ? -2.161 -2.218 -9.783 1.00 95.25 78 LYS A N 1
ATOM 640 C CA . LYS A 1 78 ? -3.325 -1.861 -8.961 1.00 95.25 78 LYS A CA 1
ATOM 641 C C . LYS A 1 78 ? -2.918 -1.691 -7.507 1.00 95.25 78 LYS A C 1
ATOM 643 O O . LYS A 1 78 ? -2.245 -2.563 -6.957 1.00 95.25 78 LYS A O 1
ATOM 648 N N . ILE A 1 79 ? -3.366 -0.610 -6.876 1.00 97.12 79 ILE A N 1
ATOM 649 C CA . ILE A 1 79 ? -3.033 -0.314 -5.483 1.00 97.12 79 ILE A CA 1
ATOM 650 C C . ILE A 1 79 ? -4.229 -0.624 -4.584 1.00 97.12 79 ILE A C 1
ATOM 652 O O . ILE A 1 79 ? -5.327 -0.090 -4.769 1.00 97.12 79 ILE A O 1
ATOM 656 N N . PHE A 1 80 ? -4.000 -1.468 -3.584 1.00 97.31 80 PHE A N 1
ATOM 657 C CA . PHE A 1 80 ? -4.954 -1.759 -2.524 1.00 97.31 80 PHE A CA 1
ATOM 658 C C . PHE A 1 80 ? -4.358 -1.401 -1.170 1.00 97.31 80 PHE A C 1
ATOM 660 O O . PHE A 1 80 ? -3.276 -1.870 -0.819 1.00 97.31 80 PHE A O 1
ATOM 667 N N . CYS A 1 81 ? -5.083 -0.608 -0.390 1.00 97.00 81 CYS A N 1
ATOM 668 C CA . CYS A 1 81 ? -4.692 -0.260 0.969 1.00 97.00 81 CYS A CA 1
ATOM 669 C C . CYS A 1 81 ? -5.633 -0.917 1.972 1.00 97.00 81 CYS A C 1
ATOM 671 O O . CYS A 1 81 ? -6.846 -0.724 1.921 1.00 97.00 81 CYS A O 1
ATOM 673 N N . LEU A 1 82 ? -5.077 -1.676 2.909 1.00 96.94 82 LEU A N 1
ATOM 674 C CA . LEU A 1 82 ? -5.833 -2.300 3.985 1.00 96.94 82 LEU A CA 1
ATOM 675 C C . LEU A 1 82 ? -5.624 -1.490 5.261 1.00 96.94 82 LEU A C 1
ATOM 677 O O . LEU A 1 82 ? -4.529 -1.484 5.813 1.00 96.94 82 LEU A O 1
ATOM 681 N N . VAL A 1 83 ? -6.670 -0.823 5.745 1.00 96.38 83 VAL A N 1
ATOM 682 C CA . VAL A 1 83 ? -6.698 -0.274 7.105 1.00 96.38 83 VAL A CA 1
ATOM 683 C C . VAL A 1 83 ? -7.030 -1.437 8.032 1.00 96.38 83 VAL A C 1
ATOM 685 O O . VAL A 1 83 ? -8.163 -1.922 8.063 1.00 96.38 83 VAL A O 1
ATOM 688 N N . HIS A 1 84 ? -6.010 -1.954 8.700 1.00 95.31 84 HIS A N 1
ATOM 689 C CA . HIS A 1 84 ? -6.029 -3.229 9.400 1.00 95.31 84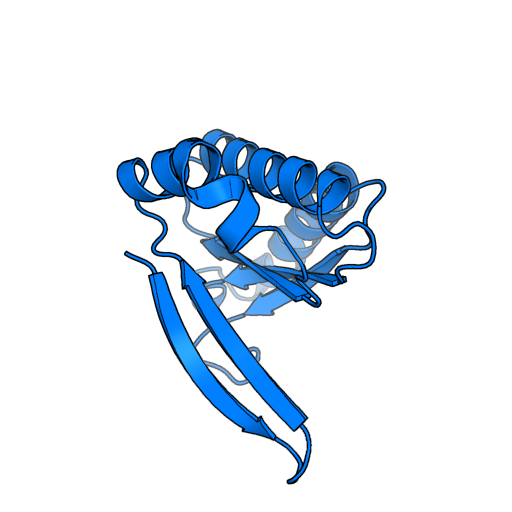 HIS A CA 1
ATOM 690 C C . HIS A 1 84 ? -6.151 -3.069 10.919 1.00 95.31 84 HIS A C 1
ATOM 692 O O . HIS A 1 84 ? -5.932 -1.985 11.460 1.00 95.31 84 HIS A O 1
ATOM 698 N N . LYS A 1 85 ? -6.492 -4.171 11.602 1.00 95.38 85 LYS A N 1
ATOM 699 C CA . LYS A 1 85 ? -6.805 -4.241 13.043 1.00 95.38 85 LYS A CA 1
ATOM 700 C C . LYS A 1 85 ? -7.983 -3.361 13.468 1.00 95.38 85 LYS A C 1
ATOM 702 O O . LYS A 1 85 ? -8.037 -2.844 14.583 1.00 95.38 85 LYS A O 1
ATOM 707 N N . MET A 1 86 ? -8.960 -3.195 12.579 1.00 93.94 86 MET 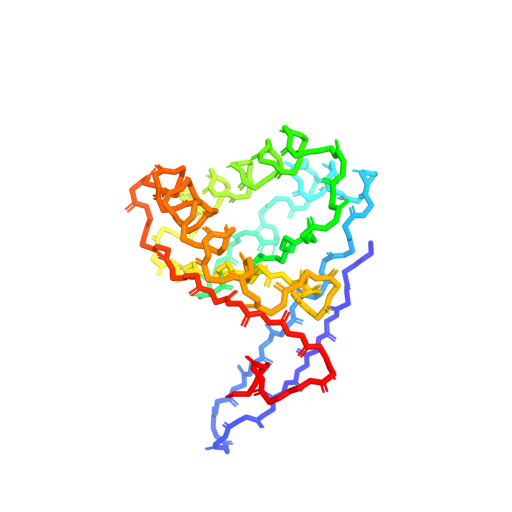A N 1
ATOM 708 C CA . MET A 1 86 ? -10.133 -2.348 12.830 1.00 93.94 86 MET A CA 1
ATOM 709 C C . MET A 1 86 ? -11.026 -2.857 13.970 1.00 93.94 86 MET A C 1
ATOM 711 O O . MET A 1 86 ? -11.853 -2.105 14.482 1.00 93.94 86 MET A O 1
ATOM 715 N N . ASP A 1 87 ? -10.833 -4.099 14.415 1.00 92.12 87 ASP A N 1
ATOM 716 C CA . ASP A 1 87 ? -11.448 -4.657 15.619 1.00 92.12 87 ASP A CA 1
ATOM 717 C C . ASP A 1 87 ? -11.092 -3.888 16.900 1.00 92.12 87 ASP A C 1
ATOM 719 O O . ASP A 1 87 ? -11.921 -3.820 17.808 1.00 92.12 87 ASP A O 1
ATOM 723 N N . LEU A 1 88 ? -9.915 -3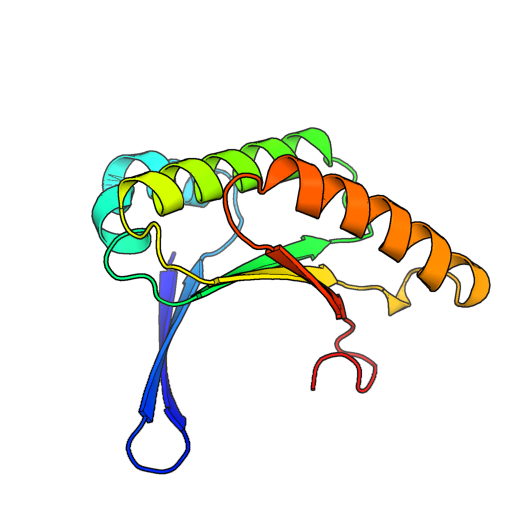.253 16.943 1.00 93.31 88 LEU A N 1
ATOM 724 C CA . LEU A 1 88 ? -9.424 -2.479 18.090 1.00 93.31 88 LEU A CA 1
ATOM 725 C C . LEU A 1 88 ? -10.089 -1.101 18.212 1.00 93.31 88 LEU A C 1
ATOM 727 O O . LEU A 1 88 ? -10.025 -0.454 19.258 1.00 93.31 88 LEU A O 1
ATOM 731 N N . VAL A 1 89 ? -10.768 -0.660 17.154 1.00 93.62 89 VAL A N 1
ATOM 732 C CA . VAL A 1 89 ? -11.555 0.572 17.132 1.00 93.62 89 VAL A CA 1
ATOM 733 C C . VAL A 1 89 ? -12.988 0.272 17.575 1.00 93.62 89 VAL A C 1
ATOM 735 O O . VAL A 1 89 ? -13.574 -0.744 17.184 1.00 93.62 89 VAL A O 1
ATOM 738 N N . GLN A 1 90 ? -13.578 1.177 18.362 1.00 93.81 90 GLN A N 1
ATOM 739 C CA . GLN A 1 90 ? -14.984 1.076 18.768 1.00 93.81 90 GLN A CA 1
ATOM 740 C C . GLN A 1 90 ? -15.904 1.098 17.542 1.00 93.81 90 GLN A C 1
ATOM 742 O O . GLN A 1 90 ? -15.681 1.867 16.609 1.00 93.81 90 GLN A O 1
ATOM 747 N N . GLU A 1 91 ? -16.923 0.238 17.531 1.00 92.38 91 GLU A N 1
ATOM 748 C CA . GLU A 1 91 ? -17.765 -0.027 16.355 1.00 92.38 91 GLU A CA 1
ATOM 749 C C . GLU A 1 91 ? -18.393 1.242 15.756 1.00 92.38 91 GLU A C 1
ATOM 751 O O . GLU A 1 91 ? -18.401 1.414 14.539 1.00 92.38 91 GLU A O 1
ATOM 756 N N . ASP A 1 92 ? -18.822 2.170 16.610 1.00 94.56 92 ASP A N 1
ATOM 757 C CA . ASP A 1 92 ? -19.398 3.465 16.246 1.00 94.56 92 ASP A CA 1
ATOM 758 C C . ASP A 1 92 ? -18.389 4.439 15.611 1.00 94.56 92 ASP A C 1
ATOM 760 O O . ASP A 1 92 ? -18.779 5.343 14.871 1.00 94.56 92 ASP A O 1
ATOM 764 N N . GLN A 1 93 ? -17.091 4.243 15.850 1.00 94.38 93 GLN A N 1
ATOM 765 C CA . GLN A 1 93 ? -16.011 5.070 15.305 1.00 94.38 93 GLN A CA 1
ATOM 766 C C . GLN A 1 93 ? -15.361 4.477 14.048 1.00 94.38 93 GLN A C 1
ATOM 768 O O . GLN A 1 93 ? -14.711 5.210 13.298 1.00 94.38 93 GLN A O 1
ATOM 773 N N . ARG A 1 94 ? -15.541 3.174 13.782 1.00 94.00 94 ARG A N 1
ATOM 774 C CA . ARG A 1 94 ? -14.877 2.460 12.672 1.00 94.00 94 ARG A CA 1
ATOM 775 C C . ARG A 1 94 ? -15.121 3.114 11.316 1.00 94.00 94 ARG A C 1
ATOM 777 O O . ARG A 1 94 ? -14.179 3.279 10.548 1.00 94.00 94 ARG A O 1
ATOM 784 N N . ASP A 1 95 ? -16.367 3.484 11.022 1.00 94.62 95 ASP A N 1
ATOM 785 C CA . ASP A 1 95 ? -16.732 4.101 9.740 1.00 94.62 95 ASP A CA 1
ATOM 786 C C . ASP A 1 95 ? -16.105 5.485 9.558 1.00 94.62 95 ASP A C 1
ATOM 788 O O . ASP A 1 95 ? -15.692 5.833 8.454 1.00 94.62 95 ASP A O 1
ATOM 792 N N . ILE A 1 96 ? -16.042 6.271 10.633 1.00 95.56 96 ILE A N 1
ATOM 793 C CA . ILE A 1 96 ? -15.517 7.639 10.603 1.00 95.56 96 ILE A CA 1
ATOM 794 C C . ILE A 1 96 ? -14.010 7.590 10.362 1.00 95.56 96 ILE A C 1
ATOM 796 O O . ILE A 1 96 ? -13.526 8.172 9.394 1.00 95.56 96 ILE A O 1
ATOM 800 N N . ILE A 1 97 ? -13.294 6.810 11.178 1.00 93.75 97 ILE A N 1
ATOM 801 C CA . ILE A 1 97 ? -11.841 6.648 11.066 1.00 93.75 97 ILE A CA 1
ATOM 802 C C . ILE A 1 97 ? -11.468 6.072 9.700 1.00 93.75 97 ILE A C 1
ATOM 804 O O . ILE A 1 97 ? -10.535 6.554 9.064 1.00 93.75 97 ILE A O 1
ATOM 808 N N . PHE A 1 98 ? -12.203 5.069 9.212 1.00 95.81 98 PHE A N 1
ATOM 809 C CA . PHE A 1 98 ? -11.920 4.488 7.904 1.00 95.81 98 PHE A CA 1
ATOM 810 C C . PHE A 1 98 ? -12.059 5.511 6.772 1.00 95.81 98 PHE A C 1
ATOM 812 O O . PHE A 1 98 ? -11.165 5.589 5.936 1.00 95.81 98 PHE A O 1
ATOM 819 N N . ARG A 1 99 ? -13.132 6.313 6.751 1.00 96.00 99 ARG A N 1
ATOM 820 C CA . ARG A 1 99 ? -13.340 7.321 5.696 1.00 96.00 99 ARG A CA 1
ATOM 821 C C . ARG A 1 99 ? -12.261 8.395 5.700 1.00 96.00 99 ARG A C 1
ATOM 823 O O . ARG A 1 99 ? -11.758 8.735 4.636 1.00 96.00 99 ARG A O 1
ATOM 830 N N . GLU A 1 100 ? -11.872 8.883 6.877 1.00 94.31 100 GLU A N 1
ATOM 831 C CA . GLU A 1 100 ? -10.782 9.860 6.996 1.00 94.31 100 GLU A CA 1
ATOM 832 C C . GLU A 1 100 ? -9.473 9.299 6.420 1.00 94.31 100 GLU A C 1
ATOM 834 O O . GLU A 1 100 ? -8.814 9.945 5.604 1.00 94.31 100 GLU A O 1
ATOM 839 N N . ARG A 1 101 ? -9.129 8.052 6.771 1.00 93.38 101 ARG A N 1
ATOM 840 C CA . ARG A 1 101 ? -7.937 7.378 6.232 1.00 93.38 101 ARG A CA 1
ATOM 841 C C . ARG A 1 101 ? -8.038 7.116 4.737 1.00 93.38 101 ARG A C 1
ATOM 843 O O . ARG A 1 101 ? -7.057 7.297 4.024 1.00 93.38 101 ARG A O 1
ATOM 850 N N . GLU A 1 102 ? -9.199 6.689 4.260 1.00 95.50 102 GLU A N 1
ATOM 851 C CA . GLU A 1 102 ? -9.442 6.417 2.847 1.00 95.50 102 GLU A CA 1
ATOM 852 C C . GLU A 1 102 ? -9.238 7.675 1.993 1.00 95.50 102 GLU A C 1
ATOM 854 O O . GLU A 1 102 ? -8.579 7.607 0.954 1.00 95.50 102 GLU A O 1
ATOM 859 N N . GLU A 1 103 ? -9.767 8.822 2.422 1.00 95.38 103 GLU A N 1
ATOM 860 C CA . GLU A 1 103 ? -9.596 10.092 1.710 1.00 95.38 103 GLU A CA 1
ATOM 861 C C . GLU A 1 103 ? -8.121 10.505 1.632 1.00 95.38 103 GLU A C 1
ATOM 863 O O . GLU A 1 103 ? -7.630 10.869 0.556 1.00 95.38 103 GLU A O 1
ATOM 868 N N . ASP A 1 104 ? -7.390 10.385 2.742 1.00 93.31 104 ASP A N 1
ATOM 869 C CA . ASP A 1 104 ? -5.960 10.682 2.789 1.00 93.31 104 ASP A CA 1
ATOM 870 C C . ASP A 1 104 ? -5.149 9.761 1.879 1.00 93.31 104 ASP A C 1
ATOM 872 O O . ASP A 1 104 ? -4.349 10.236 1.067 1.00 93.31 104 ASP A O 1
ATOM 876 N N . LEU A 1 105 ? -5.380 8.451 1.965 1.00 95.00 105 LEU A N 1
ATOM 877 C CA . LEU A 1 105 ? -4.665 7.461 1.165 1.00 95.00 105 LEU A CA 1
ATOM 878 C C . LEU A 1 105 ? -4.954 7.637 -0.323 1.00 95.00 105 LEU A C 1
ATOM 880 O O . LEU A 1 105 ? -4.020 7.628 -1.125 1.00 95.00 105 LEU A O 1
ATOM 884 N N . LYS A 1 106 ? -6.209 7.881 -0.711 1.00 95.00 106 LYS A N 1
ATOM 885 C CA . LYS A 1 106 ? -6.568 8.160 -2.108 1.00 95.00 106 LYS A CA 1
ATOM 886 C C . LYS A 1 106 ? -5.870 9.407 -2.633 1.00 95.00 106 LYS A C 1
ATOM 888 O O . LYS A 1 106 ? -5.329 9.378 -3.735 1.00 95.00 106 LYS A O 1
ATOM 893 N N . ARG A 1 107 ? -5.826 10.480 -1.840 1.00 94.62 107 ARG A N 1
ATOM 894 C CA . ARG A 1 107 ? -5.135 11.721 -2.210 1.00 94.62 107 ARG A CA 1
ATOM 895 C C . ARG A 1 107 ? -3.632 11.509 -2.392 1.00 94.62 107 ARG A C 1
ATOM 897 O O . ARG A 1 107 ? -3.071 12.015 -3.359 1.00 94.62 107 ARG A O 1
ATOM 904 N N . LEU A 1 108 ? -2.993 10.770 -1.487 1.00 92.81 108 LEU A N 1
ATOM 905 C CA . LEU A 1 108 ? -1.554 10.489 -1.540 1.00 92.81 108 LEU A CA 1
ATOM 906 C C . LEU A 1 108 ? -1.172 9.514 -2.655 1.00 92.81 108 LEU A C 1
ATOM 908 O O . LEU A 1 108 ? -0.032 9.533 -3.106 1.00 92.81 108 LEU A O 1
ATOM 912 N N . SER A 1 109 ? -2.116 8.684 -3.097 1.00 93.81 109 SER A N 1
ATOM 913 C CA . SER A 1 109 ? -1.881 7.691 -4.147 1.00 93.81 109 SER A CA 1
ATOM 914 C C . SER A 1 109 ? -1.879 8.274 -5.552 1.00 93.81 109 SER A C 1
ATOM 916 O O . SER A 1 109 ? -1.402 7.616 -6.470 1.00 93.81 109 SER A O 1
ATOM 918 N N . LEU A 1 110 ? -2.381 9.497 -5.743 1.00 92.50 110 LEU A N 1
ATOM 919 C CA . LEU A 1 110 ? -2.437 10.118 -7.062 1.00 92.50 110 LEU A CA 1
ATOM 920 C C . LEU A 1 110 ? -1.037 10.194 -7.704 1.00 92.50 110 LEU A C 1
ATOM 922 O O . LEU A 1 110 ? -0.086 10.622 -7.049 1.00 92.50 110 LEU A O 1
ATOM 926 N N . PRO A 1 111 ? -0.899 9.834 -8.995 1.00 93.31 111 PRO A N 1
ATOM 927 C CA . PRO A 1 111 ? -1.964 9.559 -9.969 1.00 93.31 111 PRO A CA 1
ATOM 928 C C . PRO A 1 111 ? -2.458 8.097 -10.026 1.00 93.31 111 PRO A C 1
ATOM 930 O O . PRO A 1 111 ? -3.291 7.790 -10.875 1.00 93.31 111 PRO A O 1
ATOM 933 N N . LEU A 1 112 ? -1.951 7.200 -9.178 1.00 91.94 112 LEU A N 1
ATOM 934 C CA . LEU A 1 112 ? -2.345 5.789 -9.151 1.00 91.94 112 LEU A CA 1
ATOM 935 C C . LEU A 1 112 ? -3.745 5.621 -8.539 1.00 91.94 112 LEU A C 1
ATOM 937 O O . LEU A 1 112 ? -4.119 6.304 -7.582 1.00 91.94 112 LEU A O 1
ATOM 941 N N . GLU A 1 113 ? -4.525 4.687 -9.085 1.00 90.12 113 GLU A N 1
ATOM 942 C CA . GLU A 1 113 ? -5.838 4.344 -8.540 1.00 90.12 113 GLU A CA 1
ATOM 943 C C . GLU A 1 113 ? -5.672 3.457 -7.299 1.00 90.12 113 GLU A C 1
ATOM 945 O O . GLU A 1 113 ? -5.122 2.356 -7.374 1.00 90.12 113 GLU A O 1
ATOM 950 N N . CYS A 1 114 ? -6.153 3.949 -6.155 1.00 94.88 114 CYS A N 1
ATOM 951 C CA . CYS A 1 114 ? -6.087 3.258 -4.872 1.00 94.88 114 CYS A CA 1
ATOM 952 C C . CYS A 1 114 ? -7.484 2.901 -4.361 1.00 94.88 114 CYS A C 1
ATOM 954 O O . CYS A 1 114 ? -8.363 3.760 -4.232 1.00 94.88 114 CYS A O 1
ATOM 956 N N . THR A 1 115 ? -7.670 1.623 -4.035 1.00 96.75 115 THR A N 1
ATOM 957 C CA . THR A 1 115 ? -8.874 1.114 -3.371 1.00 96.75 115 THR A CA 1
ATOM 958 C C . THR A 1 115 ? -8.545 0.761 -1.927 1.00 96.75 115 THR A C 1
ATOM 960 O O . THR A 1 115 ? -7.607 0.012 -1.666 1.00 96.75 115 THR A O 1
ATOM 963 N N . CYS A 1 116 ? -9.313 1.297 -0.981 1.00 96.75 116 CYS A N 1
ATOM 964 C CA . CYS A 1 116 ? -9.104 1.054 0.442 1.00 96.75 116 CYS A CA 1
ATOM 965 C C . CYS A 1 116 ? -10.124 0.047 0.981 1.00 96.75 116 CYS A C 1
ATOM 967 O O . CYS A 1 116 ? -11.294 0.086 0.604 1.00 96.75 116 CYS A O 1
ATOM 969 N N . PHE A 1 117 ? -9.698 -0.797 1.916 1.00 96.12 117 PHE A N 1
ATOM 970 C CA . PHE A 1 117 ? -10.570 -1.703 2.658 1.00 96.12 117 PHE A CA 1
ATOM 971 C C . PHE A 1 117 ? -10.263 -1.624 4.147 1.00 96.12 117 PHE A C 1
ATOM 973 O O . PHE A 1 117 ? -9.105 -1.527 4.550 1.00 96.12 117 PHE A O 1
ATOM 980 N N . ARG A 1 118 ? -11.302 -1.693 4.975 1.00 95.00 118 ARG A N 1
ATOM 981 C CA . ARG A 1 118 ? -11.147 -1.963 6.404 1.00 95.00 118 ARG A CA 1
ATOM 982 C C . ARG A 1 118 ? -11.051 -3.467 6.598 1.00 95.00 118 ARG A C 1
ATOM 984 O O . ARG A 1 118 ? -11.850 -4.190 6.015 1.00 95.00 118 ARG A O 1
ATOM 991 N N . THR A 1 119 ? -10.091 -3.922 7.389 1.00 95.06 119 THR A N 1
ATOM 992 C CA . THR A 1 119 ? -9.868 -5.354 7.601 1.00 95.06 119 THR A CA 1
ATOM 993 C C . THR A 1 119 ? -9.587 -5.669 9.066 1.00 95.06 119 THR A C 1
ATOM 995 O O . THR A 1 119 ? -8.956 -4.891 9.789 1.00 95.06 119 THR A O 1
ATOM 998 N N . SER A 1 120 ? -10.022 -6.846 9.492 1.00 93.50 120 SER A N 1
ATOM 999 C CA . SER A 1 120 ? -9.616 -7.497 10.731 1.00 93.50 120 SER A CA 1
ATOM 1000 C C . SER A 1 120 ? -9.457 -8.996 10.482 1.00 93.50 120 SER A C 1
ATOM 1002 O O . SER A 1 120 ? -10.136 -9.570 9.639 1.00 93.50 120 SER A O 1
ATOM 1004 N N . ILE A 1 121 ? -8.550 -9.643 11.217 1.00 92.00 121 ILE A N 1
ATOM 1005 C CA . ILE A 1 121 ? -8.430 -11.111 11.217 1.00 92.00 121 ILE A CA 1
ATOM 1006 C C . ILE A 1 121 ? -9.508 -11.792 12.076 1.00 92.00 121 ILE A C 1
ATOM 1008 O O . ILE A 1 121 ? -9.608 -13.017 12.074 1.00 92.00 121 ILE A O 1
ATOM 1012 N N . TRP A 1 122 ? -10.271 -11.013 12.848 1.00 89.25 122 TRP A N 1
ATOM 1013 C CA . TRP A 1 122 ? -11.268 -11.511 13.797 1.00 89.25 122 TRP A CA 1
ATOM 1014 C C . TRP A 1 122 ? -12.696 -11.512 13.243 1.00 89.25 122 TRP A C 1
ATOM 1016 O O . TRP A 1 122 ? -13.605 -11.977 13.930 1.00 89.25 122 TRP A O 1
ATOM 1026 N N . ASP A 1 123 ? -12.897 -11.015 12.023 1.00 85.62 123 ASP A N 1
ATOM 1027 C CA . ASP A 1 123 ? -14.191 -10.966 11.347 1.00 85.62 123 ASP A CA 1
ATOM 1028 C C . ASP A 1 123 ? -14.064 -11.296 9.846 1.00 85.62 123 ASP A C 1
ATOM 1030 O O . ASP A 1 123 ? -12.988 -11.607 9.329 1.00 85.62 123 ASP A O 1
ATOM 1034 N N . GLU A 1 124 ? -15.193 -11.289 9.142 1.00 80.19 124 GLU A N 1
ATOM 1035 C CA . GLU A 1 124 ? -15.278 -11.613 7.719 1.00 80.19 124 GLU A CA 1
ATOM 1036 C C . GLU A 1 124 ? -14.680 -10.552 6.784 1.00 80.19 124 GLU A C 1
ATOM 1038 O O . GLU A 1 124 ? -14.589 -10.808 5.588 1.00 80.19 124 GLU A O 1
ATOM 1043 N N . THR A 1 125 ? -14.253 -9.384 7.280 1.00 80.50 125 THR A N 1
ATOM 1044 C CA . THR A 1 125 ? -13.853 -8.250 6.422 1.00 80.50 125 THR A CA 1
ATOM 1045 C C . THR A 1 125 ? -12.571 -8.483 5.621 1.00 80.50 125 THR A C 1
ATOM 1047 O O . THR A 1 125 ? -12.264 -7.707 4.717 1.00 80.50 125 THR A O 1
ATOM 1050 N N . LEU A 1 126 ? -11.817 -9.538 5.937 1.00 78.44 126 LEU A N 1
ATOM 1051 C CA . LEU A 1 126 ? -10.633 -9.950 5.184 1.00 78.44 126 LEU A CA 1
ATOM 1052 C C . LEU A 1 126 ? -10.963 -10.727 3.890 1.00 78.44 126 LEU A C 1
ATOM 1054 O O . LEU A 1 126 ? -10.081 -10.861 3.040 1.00 78.44 126 LEU A O 1
ATOM 1058 N N . TYR A 1 127 ? -12.188 -11.250 3.747 1.00 69.50 127 TYR A N 1
ATOM 1059 C CA . TYR A 1 127 ? -12.636 -12.087 2.621 1.00 69.50 127 TYR A CA 1
ATOM 1060 C C . TYR A 1 127 ? -13.546 -11.330 1.648 1.00 69.50 127 TYR A C 1
ATOM 1062 O O . TYR A 1 127 ? -13.496 -11.673 0.443 1.00 69.50 127 TYR A O 1
#

pLDDT: mean 89.85, std 6.39, range [61.34, 97.31]

Organism: NCBI:txid1563983

Sequence (127 aa):
DVEHSHVRFLGNLVLNLWDCGGQEAFMENYFASQRDNIFRNVEVLIYVFDVESRELDKDMHYYQSCLEAILQNSPEAKIFCLVHKMDLVQEDQRDIIFREREEDLKRLSLPLECTCFRTSIWDETLY